Protein AF-A0A5J4Q787-F1 (afdb_monomer)

Radius of gyration: 19.3 Å; Cα contacts (8 Å, |Δi|>4): 107; chains: 1; bounding box: 45×36×53 Å

Organism: NCBI:txid433724

Mean predicted aligned error: 6.89 Å

pLDDT: mean 84.25, std 8.06, range [52.88, 95.19]

Solvent-accessible surface area (backbone atoms only — not comparable to full-atom values): 8142 Å² total; per-residue (Å²): 100,52,45,60,74,50,32,62,92,56,26,91,81,77,60,34,67,66,32,49,50,54,39,68,74,52,57,69,83,95,32,54,67,60,40,52,47,28,50,54,53,22,52,52,42,42,52,54,47,67,67,33,54,44,37,52,54,29,52,52,52,47,32,74,76,53,45,83,51,75,56,68,70,59,26,49,53,52,43,64,68,46,51,68,55,50,59,55,50,44,52,76,71,66,51,50,68,56,54,45,39,52,53,17,49,76,70,75,40,57,64,53,32,58,52,43,51,68,45,56,52,45,51,49,50,52,51,51,44,53,53,50,34,52,51,25,46,52,52,38,54,51,50,57,53,62,76,74,108

Sequence (149 aa):
HLFFLNGRSGSELNHSAPLYELFRSLPWKGYIINKLYYYFYGTYTAAQEQLSPKFQRFFAFMRDCYGEEAPQSLANEFCKESKPLMKYTNILTFNIRIIVLFTGLFMGHPWIYFVFELTVLNALLVYMIYKHELLSTRLYVQLKQQSRT

Secondary structure (DSSP, 8-state):
-HHHHHTGGG-----HHHHHHHHHHS-STT-HHHHHHHHHHHHHHHHHHHT-HHHHHHHHHHHHHHTTS--HHHHHHHHHHHHHHHHHHHHHHTTHHHHHHHHHHHTT-THHHHHHIIIIIHHHHHHHHHHHHHHHHHHHHHHHHHTT-

Structure (mmCIF, N/CA/C/O backbone):
data_AF-A0A5J4Q787-F1
#
_entry.id   AF-A0A5J4Q787-F1
#
loop_
_atom_site.group_PDB
_atom_site.id
_atom_site.type_symbol
_atom_site.label_atom_id
_atom_site.label_alt_id
_atom_site.label_comp_id
_atom_site.label_asym_id
_atom_site.label_entity_id
_atom_site.label_seq_id
_atom_site.pdbx_PDB_ins_code
_atom_site.Cartn_x
_atom_site.Cartn_y
_atom_site.Cartn_z
_atom_site.occupancy
_atom_site.B_iso_or_equiv
_atom_site.auth_seq_id
_atom_site.auth_comp_id
_atom_site.auth_asym_id
_atom_site.auth_atom_id
_atom_site.pdbx_PDB_model_num
ATOM 1 N N . HIS A 1 1 ? 2.082 2.287 8.706 1.00 79.12 1 HIS A N 1
ATOM 2 C CA . HIS A 1 1 ? 3.235 2.586 9.585 1.00 79.12 1 HIS A CA 1
ATOM 3 C C . HIS A 1 1 ? 3.144 4.019 10.091 1.00 79.12 1 HIS A C 1
ATOM 5 O O . HIS A 1 1 ? 2.935 4.187 11.279 1.00 79.12 1 HIS A O 1
ATOM 11 N N . LEU A 1 2 ? 3.172 5.026 9.203 1.00 78.19 2 LEU A N 1
ATOM 12 C CA . LEU A 1 2 ? 3.039 6.446 9.575 1.00 78.19 2 LEU A CA 1
ATOM 13 C C . LEU A 1 2 ? 1.797 6.744 10.431 1.00 78.19 2 LEU A C 1
ATOM 15 O O . LEU A 1 2 ? 1.930 7.414 11.444 1.00 78.19 2 LEU A O 1
ATOM 19 N N . PHE A 1 3 ? 0.641 6.148 10.111 1.00 81.56 3 PHE A N 1
ATOM 20 C CA . PHE A 1 3 ? -0.570 6.243 10.942 1.00 81.56 3 PHE A CA 1
ATOM 21 C C . PHE A 1 3 ? -0.348 5.853 12.406 1.00 81.56 3 PHE A C 1
ATOM 23 O O . PHE A 1 3 ? -0.788 6.551 13.308 1.00 81.56 3 PHE A O 1
ATOM 30 N N . PHE A 1 4 ? 0.369 4.757 12.651 1.00 79.44 4 PHE A N 1
ATOM 31 C CA . PHE A 1 4 ? 0.611 4.253 14.004 1.00 79.44 4 PHE A CA 1
ATOM 32 C C . PHE A 1 4 ? 1.726 5.014 14.734 1.00 79.44 4 PHE A C 1
ATOM 34 O O . PHE A 1 4 ? 1.819 4.912 15.950 1.00 79.44 4 PHE A O 1
ATOM 41 N N . LEU A 1 5 ? 2.571 5.763 14.016 1.00 76.88 5 LEU A N 1
ATOM 42 C CA . LEU A 1 5 ? 3.609 6.608 14.616 1.00 76.88 5 LEU A CA 1
ATOM 43 C C . LEU A 1 5 ? 3.115 8.024 14.918 1.00 76.88 5 LEU A C 1
ATOM 45 O O . LEU A 1 5 ? 3.396 8.551 15.987 1.00 76.88 5 LEU A O 1
ATOM 49 N N . ASN A 1 6 ? 2.403 8.635 13.972 1.00 74.38 6 ASN A N 1
ATOM 50 C CA . ASN A 1 6 ? 2.078 10.061 13.996 1.00 74.38 6 ASN A CA 1
ATOM 51 C C . ASN A 1 6 ? 0.573 10.334 14.182 1.00 74.38 6 ASN A C 1
ATOM 53 O O . ASN A 1 6 ? 0.147 11.488 14.139 1.00 74.38 6 ASN A O 1
ATOM 57 N N . GLY A 1 7 ? -0.243 9.285 14.325 1.00 71.19 7 GLY A N 1
ATOM 58 C CA . GLY A 1 7 ? -1.699 9.388 14.372 1.00 71.19 7 GLY A CA 1
ATOM 59 C C . GLY A 1 7 ? -2.319 9.822 13.040 1.00 71.19 7 GLY A C 1
ATOM 60 O O . GLY A 1 7 ? -1.667 9.853 11.989 1.00 71.19 7 GLY A O 1
ATOM 61 N N . ARG A 1 8 ? -3.607 10.181 13.087 1.00 66.69 8 ARG A N 1
ATOM 62 C CA . ARG A 1 8 ? -4.385 10.623 11.917 1.00 66.69 8 ARG A CA 1
ATOM 63 C C . ARG A 1 8 ? -3.794 11.870 11.254 1.00 66.69 8 ARG A C 1
ATOM 65 O O . ARG A 1 8 ? -3.682 11.911 10.035 1.00 66.69 8 ARG A O 1
ATOM 72 N N . SER A 1 9 ? -3.387 12.863 12.044 1.00 58.03 9 SER A N 1
ATOM 73 C CA . SER A 1 9 ? -2.907 14.160 11.543 1.00 58.03 9 SER A CA 1
ATOM 74 C C . SER A 1 9 ? -1.547 14.083 10.843 1.00 58.03 9 SER A C 1
ATOM 76 O O . SER A 1 9 ? -1.238 14.940 10.023 1.00 58.03 9 SER A O 1
ATOM 78 N N . GLY A 1 10 ? -0.737 13.062 11.144 1.00 55.22 10 GLY A N 1
ATOM 79 C CA . GLY A 1 10 ? 0.577 12.853 10.531 1.00 55.22 10 GLY A CA 1
ATOM 80 C C . GLY A 1 10 ? 0.642 11.670 9.565 1.00 55.22 10 GLY A C 1
ATOM 81 O O . GLY A 1 10 ? 1.740 11.193 9.264 1.00 55.22 10 GLY A O 1
ATOM 82 N N . SER A 1 11 ? -0.509 11.170 9.106 1.00 57.91 11 SER A N 1
ATOM 83 C CA . SER A 1 11 ? -0.590 10.063 8.160 1.00 57.91 11 SER A CA 1
ATOM 84 C C . SER A 1 11 ? -1.554 10.360 7.023 1.00 57.91 11 SER A C 1
ATOM 86 O O . SER A 1 11 ? -2.756 10.475 7.230 1.00 57.91 11 SER A O 1
ATOM 88 N N . GLU A 1 12 ? -1.039 10.334 5.796 1.00 60.94 12 GLU A N 1
ATOM 89 C CA . GLU A 1 12 ? -1.802 10.456 4.544 1.00 60.94 12 GLU A CA 1
ATOM 90 C C . GLU A 1 12 ? -2.605 9.182 4.212 1.00 60.94 12 GLU A C 1
ATOM 92 O O . GLU A 1 12 ? -2.658 8.739 3.065 1.00 60.94 12 GLU A O 1
ATOM 97 N N . LEU A 1 13 ? -3.190 8.520 5.216 1.00 66.88 13 LEU A N 1
ATOM 98 C CA . LEU A 1 13 ? -3.951 7.293 4.991 1.00 66.88 13 LEU A CA 1
ATOM 99 C C . LEU A 1 13 ? -5.325 7.664 4.417 1.00 66.88 13 LEU A C 1
ATOM 101 O O . LEU A 1 13 ? -6.318 7.808 5.131 1.00 66.88 13 LEU A O 1
ATOM 105 N N . ASN A 1 14 ? -5.342 7.867 3.103 1.00 64.44 14 ASN A N 1
ATOM 106 C CA . ASN A 1 14 ? -6.532 8.190 2.332 1.00 64.44 14 ASN A CA 1
ATOM 107 C C . ASN A 1 14 ? -7.399 6.944 2.150 1.00 64.44 14 ASN A C 1
ATOM 109 O O . ASN A 1 14 ? -6.883 5.848 1.946 1.00 64.44 14 ASN A O 1
ATOM 113 N N . HIS A 1 15 ? -8.714 7.138 2.212 1.00 77.38 15 HIS A N 1
ATOM 114 C CA . HIS A 1 15 ? -9.698 6.103 1.904 1.00 77.38 15 HIS A CA 1
ATOM 115 C C . HIS A 1 15 ? -10.417 6.455 0.600 1.00 77.38 15 HIS A C 1
ATOM 117 O O . HIS A 1 15 ? -10.562 7.633 0.258 1.00 77.38 15 HIS A O 1
ATOM 123 N N . SER A 1 16 ? -10.899 5.445 -0.117 1.00 78.06 16 SER A N 1
ATOM 124 C CA . SER A 1 16 ? -11.610 5.624 -1.385 1.00 78.06 16 SER A CA 1
ATOM 125 C C . SER A 1 16 ? -12.965 6.327 -1.211 1.00 78.06 16 SER A C 1
ATOM 127 O O . SER A 1 16 ? -13.361 7.124 -2.062 1.00 78.06 16 SER A O 1
ATOM 129 N N . ALA A 1 17 ? -13.657 6.108 -0.087 1.00 79.31 17 ALA A N 1
ATOM 130 C CA . ALA A 1 17 ? -14.999 6.647 0.153 1.00 79.31 17 ALA A CA 1
ATOM 131 C C . ALA A 1 17 ? -15.078 8.196 0.116 1.00 79.31 17 ALA A C 1
ATOM 133 O O . ALA A 1 17 ? -15.848 8.710 -0.699 1.00 79.31 17 ALA A O 1
ATOM 134 N N . PRO A 1 18 ? -14.255 8.960 0.868 1.00 80.38 18 PRO A N 1
ATOM 135 C CA . PRO A 1 18 ? -14.231 10.424 0.768 1.00 80.38 18 PRO A CA 1
ATOM 136 C C . PRO A 1 18 ? -13.903 10.935 -0.642 1.00 80.38 18 PRO A C 1
ATOM 138 O O . PRO A 1 18 ? -14.463 11.929 -1.096 1.00 80.38 18 PRO A O 1
ATOM 141 N N . LEU A 1 19 ? -13.019 10.245 -1.372 1.00 81.94 19 LEU A N 1
ATOM 142 C CA . LEU A 1 19 ? -12.642 10.628 -2.738 1.00 81.94 19 LEU A CA 1
ATOM 143 C C . LEU A 1 19 ? -13.822 10.493 -3.708 1.00 81.94 19 LEU A C 1
ATOM 145 O O . LEU A 1 19 ? -14.033 11.366 -4.554 1.00 81.94 19 LEU A O 1
ATOM 149 N N . TYR A 1 20 ? -14.628 9.439 -3.561 1.00 84.44 20 TYR A N 1
ATOM 150 C CA . TYR A 1 20 ? -15.851 9.274 -4.344 1.00 84.44 20 TYR A CA 1
ATOM 151 C C . TYR A 1 20 ? -16.942 10.277 -3.963 1.00 84.44 20 TYR A C 1
ATOM 153 O O . TYR A 1 20 ? -17.696 10.709 -4.836 1.00 84.44 20 TYR A O 1
ATOM 161 N N . GLU A 1 21 ? -17.027 10.689 -2.699 1.00 85.31 21 GLU A N 1
ATOM 162 C CA . GLU A 1 21 ? -17.936 11.759 -2.277 1.00 85.31 21 GLU A CA 1
ATOM 163 C C . GLU A 1 21 ? -17.552 13.105 -2.899 1.00 85.31 21 GLU A C 1
ATOM 165 O O . GLU A 1 21 ? -18.417 13.776 -3.464 1.00 85.31 21 GLU A O 1
ATOM 170 N N . LEU A 1 22 ? -16.260 13.458 -2.903 1.00 83.50 22 LEU A N 1
ATOM 171 C CA . LEU A 1 22 ? -15.764 14.651 -3.599 1.00 83.50 22 LEU A CA 1
ATOM 172 C C . LEU A 1 22 ? -16.012 14.577 -5.112 1.00 83.50 22 LEU A C 1
ATOM 174 O O . LEU A 1 22 ? -16.432 15.553 -5.729 1.00 83.50 22 LEU A O 1
ATOM 178 N N . PHE A 1 23 ? -15.814 13.409 -5.724 1.00 85.69 23 PHE A N 1
ATOM 179 C CA . PHE A 1 23 ? -16.131 13.207 -7.138 1.00 85.69 23 PHE A CA 1
ATOM 180 C C . PHE A 1 23 ? -17.619 13.454 -7.450 1.00 85.69 23 PHE A C 1
ATOM 182 O O . PHE A 1 23 ? -17.951 14.045 -8.484 1.00 85.69 23 PHE A O 1
ATOM 189 N N . ARG A 1 24 ? -18.518 12.990 -6.570 1.00 85.44 24 ARG A N 1
ATOM 190 C CA . ARG A 1 24 ? -19.975 13.130 -6.721 1.00 85.44 24 ARG A CA 1
ATOM 191 C C . ARG A 1 24 ? -20.456 14.555 -6.459 1.00 85.44 24 ARG A C 1
ATOM 193 O O . ARG A 1 24 ? -21.375 14.994 -7.143 1.00 85.44 24 ARG A O 1
ATOM 200 N N . SER A 1 25 ? -19.849 15.266 -5.510 1.00 87.69 25 SER A N 1
ATOM 201 C CA . SER A 1 25 ? -20.248 16.631 -5.149 1.00 87.69 25 SER A CA 1
ATOM 202 C C . SER A 1 25 ? -19.832 17.680 -6.186 1.00 87.69 25 SER A C 1
ATOM 204 O O . SER A 1 25 ? -20.460 18.735 -6.277 1.00 87.69 25 SER A O 1
ATOM 206 N N . LEU A 1 26 ? -18.814 17.398 -7.008 1.00 86.69 26 LEU A N 1
ATOM 207 C CA . LEU A 1 26 ? -18.294 18.352 -7.988 1.00 86.69 26 LEU A CA 1
ATOM 208 C C . LEU A 1 26 ? -19.109 18.396 -9.301 1.00 86.69 26 LEU A C 1
ATOM 210 O O . LEU A 1 26 ? -19.308 17.361 -9.965 1.00 86.69 26 LEU A O 1
ATOM 214 N N . PRO A 1 27 ? -19.521 19.600 -9.754 1.00 85.06 27 PRO A N 1
ATOM 215 C CA . PRO A 1 27 ? -20.210 19.776 -11.027 1.00 85.06 27 PRO A CA 1
ATOM 216 C C . PRO A 1 27 ? -19.254 19.560 -12.207 1.00 85.06 27 PRO A C 1
ATOM 218 O O . PRO A 1 27 ? -18.068 19.854 -12.137 1.00 85.06 27 PRO A O 1
ATOM 221 N N . TRP A 1 28 ? -19.763 19.064 -13.337 1.00 80.69 28 TRP A N 1
ATOM 222 C CA . TRP A 1 28 ? -18.929 18.808 -14.521 1.00 80.69 28 TRP A CA 1
ATOM 223 C C . TRP A 1 28 ? -18.397 20.090 -15.173 1.00 80.69 28 TRP A C 1
ATOM 225 O O . TRP A 1 28 ? -17.269 20.122 -15.660 1.00 80.69 28 TRP A O 1
ATOM 235 N N . LYS A 1 29 ? -19.191 21.164 -15.179 1.00 84.31 29 LYS A N 1
ATOM 236 C CA . LYS A 1 29 ? -18.806 22.434 -15.797 1.00 84.31 29 LYS A CA 1
ATOM 237 C C . LYS A 1 29 ? -17.764 23.137 -14.919 1.00 84.31 29 LYS A C 1
ATOM 239 O O . LYS A 1 29 ? -18.062 23.493 -13.786 1.00 84.31 29 LYS A O 1
ATOM 244 N N . GLY A 1 30 ? -16.553 23.323 -15.444 1.00 82.81 30 GLY A N 1
ATOM 245 C CA . GLY A 1 30 ? -15.455 24.020 -14.758 1.00 82.81 30 GLY A CA 1
ATOM 246 C C . GLY A 1 30 ? -14.549 23.147 -13.878 1.00 82.81 30 GLY A C 1
ATOM 247 O O . GLY A 1 30 ? -13.468 23.598 -13.525 1.00 82.81 30 GLY A O 1
ATOM 248 N N . TYR A 1 31 ? -14.919 21.892 -13.590 1.00 85.94 31 TYR A N 1
ATOM 249 C CA . TYR A 1 31 ? -14.140 20.995 -12.713 1.00 85.94 31 TYR A CA 1
ATOM 250 C C . TYR A 1 31 ? -13.765 19.660 -13.371 1.00 85.94 31 TYR A C 1
ATOM 252 O O . TYR A 1 31 ? -13.490 18.683 -12.681 1.00 85.94 31 TYR A O 1
ATOM 260 N N . ILE A 1 32 ? -13.730 19.599 -14.706 1.00 88.00 32 ILE A N 1
ATOM 261 C CA . ILE A 1 32 ? -13.459 18.365 -15.469 1.00 88.00 32 ILE A CA 1
ATOM 262 C C . ILE A 1 32 ? -12.134 17.712 -15.038 1.00 88.00 32 ILE A C 1
ATOM 264 O O . ILE A 1 32 ? -12.097 16.507 -14.799 1.00 88.00 32 ILE A O 1
ATOM 268 N N . ILE A 1 33 ? -11.069 18.506 -14.874 1.00 88.81 33 ILE A N 1
ATOM 269 C CA . ILE A 1 33 ? -9.746 18.019 -14.446 1.00 88.81 33 ILE A CA 1
ATOM 270 C C . ILE A 1 33 ? -9.817 17.434 -13.033 1.00 88.81 33 ILE A C 1
ATOM 272 O O . ILE A 1 33 ? -9.381 16.309 -12.813 1.00 88.81 33 ILE A O 1
ATOM 276 N N . ASN A 1 34 ? -10.427 18.156 -12.090 1.00 86.06 34 ASN A N 1
ATOM 277 C CA . ASN A 1 34 ? -10.574 17.692 -10.708 1.00 86.06 34 ASN A CA 1
ATOM 278 C C . ASN A 1 34 ? -11.413 16.412 -10.650 1.00 86.06 34 ASN A C 1
ATOM 280 O O . ASN A 1 34 ? -11.113 15.492 -9.899 1.00 86.06 34 ASN A O 1
ATOM 284 N N . LYS A 1 35 ? -12.444 16.320 -11.487 1.00 88.25 35 LYS A N 1
ATOM 285 C CA . LYS A 1 35 ? -13.311 15.152 -11.572 1.00 88.25 35 LYS A CA 1
ATOM 286 C C . LYS A 1 35 ? -12.571 13.929 -12.114 1.00 88.25 35 LYS A C 1
ATOM 288 O O . LYS A 1 35 ? -12.679 12.854 -11.534 1.00 88.25 35 LYS A O 1
ATOM 293 N N . LEU A 1 36 ? -11.764 14.096 -13.163 1.00 88.25 36 LEU A N 1
ATOM 29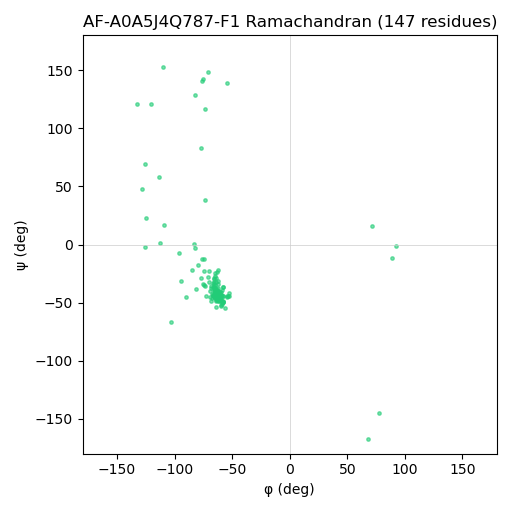4 C CA . LEU A 1 36 ? -10.858 13.050 -13.651 1.00 88.25 36 LEU A CA 1
ATOM 295 C C . LEU A 1 36 ? -9.841 12.655 -12.576 1.00 88.25 36 LEU A C 1
ATOM 297 O O . LEU A 1 36 ? -9.647 11.467 -12.340 1.00 88.25 36 LEU A O 1
ATOM 301 N N . TYR A 1 37 ? -9.253 13.629 -11.878 1.00 88.38 37 TYR A N 1
ATOM 302 C CA . TYR A 1 37 ? -8.333 13.377 -10.772 1.00 88.38 37 TYR A CA 1
ATOM 303 C C . TYR A 1 37 ? -8.977 12.504 -9.689 1.00 88.38 37 TYR A C 1
ATOM 305 O O . TYR A 1 37 ? -8.452 11.436 -9.394 1.00 88.38 37 TYR A O 1
ATOM 313 N N . TYR A 1 38 ? -10.141 12.885 -9.151 1.00 87.94 38 TYR A N 1
ATOM 314 C CA . TYR A 1 38 ? -10.820 12.087 -8.122 1.00 87.94 38 TYR A CA 1
ATOM 315 C C . TYR A 1 38 ? -11.296 10.730 -8.640 1.00 87.94 38 TYR A C 1
ATOM 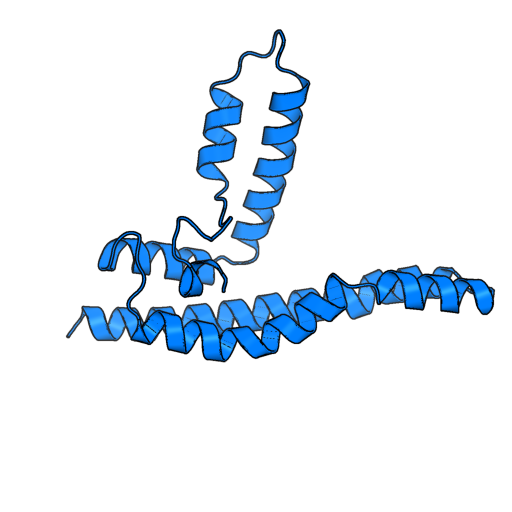317 O O . TYR A 1 38 ? -11.283 9.761 -7.887 1.00 87.94 38 TYR A O 1
ATOM 325 N N . TYR A 1 39 ? -11.667 10.627 -9.918 1.00 87.00 39 TYR A N 1
ATOM 326 C CA . TYR A 1 39 ? -12.017 9.348 -10.530 1.00 87.00 39 TYR A CA 1
ATOM 327 C C . TYR A 1 39 ? -10.822 8.390 -10.573 1.00 87.00 39 TYR A C 1
ATOM 329 O O . TYR A 1 39 ? -10.908 7.270 -10.065 1.00 87.00 39 TYR A O 1
ATOM 337 N N . PHE A 1 40 ? -9.696 8.825 -11.146 1.00 87.56 40 PHE A N 1
ATOM 338 C CA . PHE A 1 40 ? -8.500 7.992 -1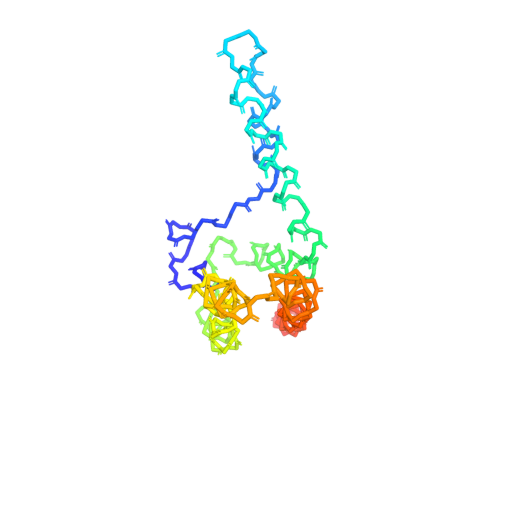1.263 1.00 87.56 40 PHE A CA 1
ATOM 339 C C . PHE A 1 40 ? -7.876 7.709 -9.900 1.00 87.56 40 PHE A C 1
ATOM 341 O O . PHE A 1 40 ? -7.572 6.558 -9.596 1.00 87.56 40 PHE A O 1
ATOM 348 N N . TYR A 1 41 ? -7.736 8.737 -9.063 1.00 86.06 41 TYR A N 1
ATOM 349 C CA . TYR A 1 41 ? -7.156 8.602 -7.733 1.00 86.06 41 TYR A CA 1
ATOM 350 C C . TYR A 1 41 ? -8.041 7.741 -6.826 1.00 86.06 41 TYR A C 1
ATOM 352 O O . TYR A 1 41 ? -7.541 6.812 -6.205 1.00 86.06 41 TYR A O 1
ATOM 360 N N . GLY A 1 42 ? -9.363 7.949 -6.832 1.00 87.31 42 GLY A N 1
ATOM 361 C CA . GLY A 1 42 ? -10.309 7.116 -6.086 1.00 87.31 42 GLY A CA 1
ATOM 362 C C . GLY A 1 42 ? -10.292 5.654 -6.531 1.00 87.31 42 GLY A C 1
ATOM 363 O O . GLY A 1 42 ? -10.250 4.762 -5.691 1.00 87.31 42 GLY A O 1
ATOM 364 N N . THR A 1 43 ? -10.239 5.397 -7.842 1.00 87.06 43 THR A N 1
ATOM 365 C CA . THR A 1 43 ? -10.142 4.030 -8.386 1.0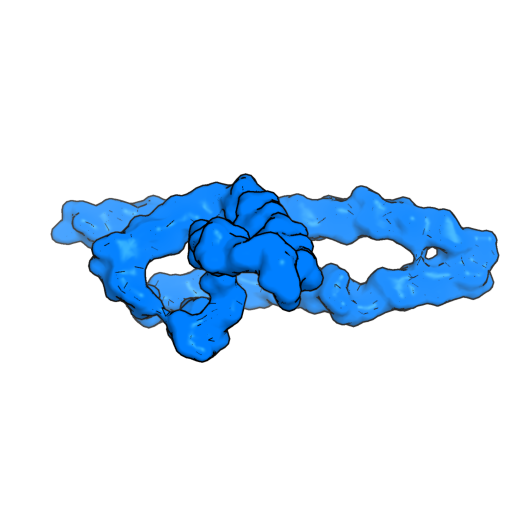0 87.06 43 THR A CA 1
ATOM 366 C C . THR A 1 43 ? -8.825 3.358 -8.007 1.00 87.06 43 THR A C 1
ATOM 368 O O . THR A 1 43 ? -8.815 2.189 -7.624 1.00 87.06 43 THR A O 1
ATOM 371 N N . TYR A 1 44 ? -7.714 4.094 -8.061 1.00 85.25 44 TYR A N 1
ATOM 372 C CA . TYR A 1 44 ? -6.415 3.607 -7.609 1.00 85.25 44 TYR A CA 1
ATOM 373 C C . TYR A 1 44 ? -6.428 3.272 -6.111 1.00 85.25 44 TYR A C 1
ATOM 375 O O . TYR A 1 44 ? -6.041 2.168 -5.731 1.00 85.25 44 TYR A O 1
ATOM 383 N N . THR A 1 45 ? -6.944 4.169 -5.265 1.00 85.75 45 THR A N 1
ATOM 384 C CA . THR A 1 45 ? -7.079 3.927 -3.822 1.00 85.75 45 THR A CA 1
ATOM 385 C C . THR A 1 45 ? -7.992 2.733 -3.537 1.00 85.75 45 THR A C 1
ATOM 387 O O . THR A 1 45 ? -7.640 1.884 -2.725 1.00 85.75 45 THR A O 1
ATOM 390 N N . ALA A 1 46 ? -9.111 2.587 -4.252 1.00 86.50 46 ALA A N 1
ATOM 391 C CA . ALA A 1 46 ? -10.003 1.436 -4.105 1.00 86.50 46 ALA A CA 1
ATOM 392 C C . ALA A 1 46 ? -9.317 0.113 -4.488 1.00 86.50 46 ALA A C 1
ATOM 394 O O . ALA A 1 46 ? -9.510 -0.903 -3.821 1.00 86.50 46 ALA A O 1
ATOM 395 N N . ALA A 1 47 ? -8.489 0.110 -5.536 1.00 86.94 47 ALA A N 1
ATOM 396 C CA . ALA A 1 47 ? -7.690 -1.059 -5.893 1.00 86.94 47 ALA A CA 1
ATOM 397 C C . ALA A 1 47 ? -6.652 -1.387 -4.802 1.00 86.94 47 ALA A C 1
ATOM 399 O O . ALA A 1 47 ? -6.471 -2.553 -4.458 1.00 86.94 47 ALA A O 1
ATOM 400 N N . GLN A 1 48 ? -6.011 -0.379 -4.201 1.00 84.69 48 GLN A N 1
ATOM 401 C CA . GLN A 1 48 ? -5.088 -0.579 -3.075 1.00 84.69 48 GLN A CA 1
ATOM 402 C C . GLN A 1 48 ? -5.787 -1.142 -1.825 1.00 84.69 48 GLN A C 1
ATOM 404 O O . GLN A 1 48 ? -5.244 -2.022 -1.151 1.00 84.69 48 GLN A O 1
ATOM 409 N N . GLU A 1 49 ? -7.001 -0.679 -1.526 1.00 87.19 49 GLU A N 1
ATOM 410 C CA . GLU A 1 49 ? -7.828 -1.215 -0.438 1.00 87.19 49 GLU A CA 1
ATOM 411 C C . GLU A 1 49 ? -8.209 -2.680 -0.697 1.00 87.19 49 GLU A C 1
ATOM 413 O O . GLU A 1 49 ? -8.080 -3.516 0.196 1.00 87.19 49 GLU A O 1
ATOM 418 N N . GLN A 1 50 ? -8.587 -3.023 -1.934 1.00 87.19 50 GLN A N 1
ATOM 419 C CA . GLN A 1 50 ? -8.896 -4.403 -2.338 1.00 87.19 50 GLN A CA 1
ATOM 420 C C . GLN A 1 50 ? -7.690 -5.346 -2.256 1.00 87.19 50 GLN A C 1
ATOM 422 O O . GLN A 1 50 ? -7.864 -6.538 -2.011 1.00 87.19 50 GLN A O 1
ATOM 427 N N . LEU A 1 51 ? -6.472 -4.828 -2.433 1.00 86.25 51 LEU A N 1
ATOM 428 C CA . LEU A 1 51 ? -5.231 -5.587 -2.253 1.00 86.25 51 LEU A CA 1
ATOM 429 C C . LEU A 1 51 ? -4.864 -5.796 -0.775 1.00 86.25 51 LEU A C 1
ATOM 431 O O . LEU A 1 51 ? -3.991 -6.609 -0.481 1.00 86.25 51 LEU A O 1
ATOM 435 N N . SER A 1 52 ? -5.518 -5.094 0.156 1.00 89.00 52 SER A N 1
ATOM 436 C CA . SER A 1 52 ? -5.235 -5.146 1.597 1.00 89.00 52 SER A CA 1
ATOM 437 C C . SER A 1 52 ? -6.483 -5.407 2.470 1.00 89.00 52 SER A C 1
ATOM 439 O O . SER A 1 52 ? -6.714 -4.710 3.464 1.00 89.00 52 SER A O 1
ATOM 441 N N . PRO A 1 53 ? -7.330 -6.406 2.145 1.00 89.75 53 PRO A N 1
ATOM 442 C CA . PRO A 1 53 ? -8.650 -6.550 2.757 1.00 89.75 53 PRO A CA 1
ATOM 443 C C . PRO A 1 53 ? -8.601 -6.869 4.259 1.00 89.75 53 PRO A C 1
ATOM 445 O O . PRO A 1 53 ? -9.466 -6.425 5.019 1.00 89.75 53 PRO A O 1
ATOM 448 N N . LYS A 1 54 ? -7.605 -7.631 4.729 1.00 90.19 54 LYS A N 1
ATOM 449 C CA . LYS A 1 54 ? -7.475 -7.966 6.154 1.00 90.19 54 LYS A CA 1
ATOM 450 C C . LYS A 1 54 ? -6.952 -6.780 6.946 1.00 90.19 54 LYS A C 1
ATOM 452 O O . LYS A 1 54 ? -7.389 -6.601 8.081 1.00 90.19 54 LYS A O 1
ATOM 457 N N . PHE A 1 55 ? -6.080 -5.962 6.357 1.00 88.88 55 PHE A N 1
ATOM 458 C CA . PHE A 1 55 ? -5.710 -4.677 6.939 1.00 88.88 55 PHE A CA 1
ATOM 459 C C . PHE A 1 55 ? -6.926 -3.760 7.079 1.00 88.88 55 PHE A C 1
ATOM 461 O O . PHE A 1 55 ? -7.150 -3.255 8.175 1.00 88.88 55 PHE A O 1
ATOM 468 N N . GLN A 1 56 ? -7.762 -3.621 6.043 1.00 89.31 56 GLN A N 1
ATOM 469 C CA . GLN A 1 56 ? -8.985 -2.808 6.131 1.00 89.31 56 GLN A CA 1
ATOM 470 C C . GLN A 1 56 ? -9.912 -3.293 7.253 1.00 89.31 56 GLN A C 1
ATOM 472 O O . GLN A 1 56 ? -10.387 -2.499 8.063 1.00 89.31 56 GLN A O 1
ATOM 477 N N . ARG A 1 57 ? -10.112 -4.612 7.369 1.00 87.81 57 ARG A N 1
ATOM 478 C CA . ARG A 1 57 ? -10.920 -5.205 8.445 1.00 87.81 57 ARG A CA 1
ATOM 479 C C . ARG A 1 57 ? -10.333 -4.951 9.833 1.00 87.81 57 ARG A C 1
ATOM 481 O O . ARG A 1 57 ? -11.071 -4.636 10.763 1.00 87.81 57 ARG A O 1
ATOM 488 N N . PHE A 1 58 ? -9.024 -5.131 9.982 1.00 89.12 58 PHE A N 1
ATOM 489 C CA . PHE A 1 58 ? -8.309 -4.847 11.223 1.00 89.12 58 PHE A CA 1
ATOM 490 C C . PHE A 1 58 ? -8.442 -3.374 11.614 1.00 89.12 58 PHE A C 1
ATOM 492 O O . PHE A 1 58 ? -8.763 -3.070 12.758 1.00 89.12 58 PHE A O 1
ATOM 499 N N . PHE A 1 59 ? -8.227 -2.479 10.654 1.00 87.44 59 PHE A N 1
ATOM 500 C CA . PHE A 1 59 ? -8.237 -1.041 10.859 1.00 87.44 59 PHE A CA 1
ATOM 501 C C . PHE A 1 59 ? -9.629 -0.522 11.231 1.00 87.44 59 PHE A C 1
ATOM 503 O O . PHE A 1 59 ? -9.751 0.241 12.184 1.00 87.44 59 PHE A O 1
ATOM 510 N N . ALA A 1 60 ? -10.675 -0.999 10.548 1.00 87.44 60 ALA A N 1
ATOM 511 C CA . ALA A 1 60 ? -12.061 -0.694 10.895 1.00 87.44 60 ALA A CA 1
ATOM 512 C C . ALA A 1 60 ? -12.401 -1.159 12.319 1.00 87.44 60 ALA A C 1
ATOM 514 O O . ALA A 1 60 ? -12.869 -0.365 13.123 1.00 87.44 60 ALA A O 1
ATOM 515 N N . PHE A 1 61 ? -12.065 -2.406 12.673 1.00 86.69 61 PHE A N 1
ATOM 516 C CA . PHE A 1 61 ? -12.323 -2.933 14.017 1.00 86.69 61 PHE A CA 1
ATOM 517 C C . PHE A 1 61 ? -11.552 -2.182 15.110 1.00 86.69 61 PHE A C 1
ATOM 519 O O . PHE A 1 61 ? -12.086 -1.909 16.180 1.00 86.69 61 PHE A O 1
ATOM 526 N N . MET A 1 62 ? -10.294 -1.827 14.844 1.00 87.62 62 MET A N 1
ATOM 527 C CA . MET A 1 62 ? -9.493 -1.011 15.755 1.00 87.62 62 MET A CA 1
ATOM 528 C C . MET A 1 62 ? -10.149 0.355 15.979 1.00 87.62 62 MET A C 1
ATOM 530 O O . MET A 1 62 ? -10.265 0.780 17.128 1.00 87.62 62 MET A O 1
ATOM 534 N N . ARG A 1 63 ? -10.643 0.989 14.907 1.00 84.75 63 ARG A N 1
ATOM 535 C CA . ARG A 1 63 ? -11.351 2.268 14.985 1.00 84.75 63 ARG A CA 1
ATOM 536 C C . ARG A 1 63 ? -12.677 2.165 15.738 1.00 84.75 63 ARG A C 1
ATOM 538 O O . ARG A 1 63 ? -12.997 3.066 16.504 1.00 84.75 63 ARG A O 1
ATOM 545 N N . ASP A 1 64 ? -13.403 1.063 15.587 1.00 85.94 64 ASP A N 1
ATOM 546 C CA . ASP A 1 64 ? -14.639 0.822 16.339 1.00 85.94 64 ASP A CA 1
ATOM 547 C C . ASP A 1 64 ? -14.371 0.654 17.846 1.00 85.94 64 ASP A C 1
ATOM 549 O O . ASP A 1 64 ? -15.161 1.107 18.671 1.00 85.94 64 ASP A O 1
ATOM 553 N N . CYS A 1 65 ? -13.254 0.020 18.222 1.00 83.38 65 CYS A N 1
ATOM 554 C CA . CYS A 1 65 ? -12.903 -0.209 19.626 1.00 83.38 65 CYS A CA 1
ATOM 555 C C . CYS A 1 65 ? -12.246 1.000 20.314 1.00 83.38 65 CYS A C 1
ATOM 557 O O . CYS A 1 65 ? -12.493 1.222 21.497 1.00 83.38 65 CYS A O 1
ATOM 559 N N . TYR A 1 66 ? -11.384 1.741 19.610 1.00 80.31 66 TYR A N 1
ATOM 560 C CA . TYR A 1 66 ? -10.504 2.761 20.206 1.00 80.31 66 TYR A CA 1
ATOM 561 C C . TYR A 1 66 ? -10.625 4.153 19.564 1.00 80.31 66 TYR A C 1
ATOM 563 O O . TYR A 1 66 ? -9.991 5.100 20.024 1.00 80.31 66 TYR A O 1
ATOM 571 N N . GLY A 1 67 ? -11.449 4.317 18.528 1.00 80.81 67 GLY A N 1
ATOM 572 C CA . GLY A 1 67 ? -11.594 5.578 17.806 1.00 80.81 67 GLY A CA 1
ATOM 573 C C . GLY A 1 67 ? -10.439 5.849 16.837 1.00 80.81 67 GLY A C 1
ATOM 574 O O . GLY A 1 67 ? -9.907 4.955 16.189 1.00 80.81 67 GLY A O 1
ATOM 575 N N . GLU A 1 68 ? -10.057 7.114 16.679 1.00 72.56 68 GLU A N 1
ATOM 576 C CA . GLU A 1 68 ? -9.035 7.520 15.697 1.00 72.56 68 GLU A CA 1
ATOM 577 C C . GLU A 1 68 ? -7.588 7.361 16.199 1.00 72.56 68 GLU A C 1
ATOM 579 O O . GLU A 1 68 ? -6.647 7.662 15.460 1.00 72.56 68 GLU A O 1
ATOM 584 N N . GLU A 1 69 ? -7.397 6.870 17.427 1.00 73.44 69 GLU A N 1
ATOM 585 C CA . GLU A 1 69 ? -6.088 6.665 18.047 1.00 73.44 69 GLU A CA 1
ATOM 586 C C . GLU A 1 69 ? -5.886 5.193 18.418 1.00 73.44 69 GLU A C 1
ATOM 588 O O . GLU A 1 69 ? -6.639 4.602 19.190 1.00 73.44 69 GLU A O 1
ATOM 593 N N . ALA A 1 70 ? -4.839 4.582 17.860 1.00 77.56 70 ALA A N 1
ATOM 594 C CA . ALA A 1 70 ? -4.492 3.204 18.178 1.00 77.56 70 ALA A CA 1
ATOM 595 C C . ALA A 1 70 ? -3.807 3.120 19.558 1.00 77.56 70 ALA A C 1
ATOM 597 O O . ALA A 1 70 ? -2.930 3.940 19.846 1.00 77.56 70 ALA A O 1
ATOM 598 N N . PRO A 1 71 ? -4.104 2.095 20.382 1.00 82.31 71 PRO A N 1
ATOM 599 C CA . PRO A 1 71 ? -3.396 1.863 21.637 1.00 82.31 71 PRO A CA 1
ATOM 600 C C . PRO A 1 71 ? -1.886 1.769 21.423 1.00 82.31 71 PRO A C 1
ATOM 602 O O . PRO A 1 71 ? -1.421 1.107 20.494 1.00 82.31 71 PRO A O 1
ATOM 605 N N . GLN A 1 72 ? -1.103 2.373 22.314 1.00 80.56 72 GLN A N 1
ATOM 606 C CA . GLN A 1 72 ? 0.348 2.480 22.137 1.00 80.56 72 GLN A CA 1
ATOM 607 C C . GLN A 1 72 ? 1.058 1.115 22.090 1.00 80.56 72 GLN A C 1
ATOM 609 O O . GLN A 1 72 ? 2.037 0.951 21.362 1.00 80.56 72 GLN A O 1
ATOM 614 N N . SER A 1 73 ? 0.546 0.106 22.804 1.00 81.69 73 SER A N 1
ATOM 615 C CA . SER A 1 73 ? 1.036 -1.278 22.726 1.00 81.69 73 SER A CA 1
ATOM 616 C C . SER A 1 73 ? 0.846 -1.878 21.328 1.00 81.69 73 SER A C 1
ATOM 618 O O . SER A 1 73 ? 1.798 -2.408 20.753 1.00 81.69 73 SER A O 1
ATOM 620 N N . LEU A 1 74 ? -0.350 -1.722 20.754 1.00 83.50 74 LEU A N 1
ATOM 621 C CA . LEU A 1 74 ? -0.695 -2.184 19.410 1.00 83.50 74 LEU A CA 1
ATOM 622 C C . LEU A 1 74 ? 0.106 -1.435 18.337 1.00 83.50 74 LEU A C 1
ATOM 624 O O . LEU A 1 74 ? 0.644 -2.048 17.416 1.00 83.50 74 LEU A O 1
ATOM 628 N N . ALA A 1 75 ? 0.209 -0.111 18.468 1.00 84.31 75 ALA A N 1
ATOM 629 C CA . ALA A 1 75 ? 0.982 0.730 17.565 1.00 84.31 75 ALA A CA 1
ATOM 630 C C . ALA A 1 75 ? 2.464 0.324 17.554 1.00 84.31 75 ALA A C 1
ATOM 632 O O . ALA A 1 75 ? 3.055 0.176 16.484 1.00 84.31 75 ALA A O 1
ATOM 633 N N . ASN A 1 76 ? 3.051 0.058 18.725 1.00 85.25 76 ASN A N 1
ATOM 634 C CA . ASN A 1 76 ? 4.432 -0.406 18.843 1.00 85.25 76 ASN A CA 1
ATOM 635 C C . ASN A 1 76 ? 4.642 -1.791 18.216 1.00 85.25 76 ASN A C 1
ATOM 637 O O . ASN A 1 76 ? 5.626 -1.984 17.499 1.00 85.25 76 ASN A O 1
ATOM 641 N N . GLU A 1 77 ? 3.730 -2.743 18.442 1.00 85.69 77 GLU A N 1
ATOM 642 C CA . GLU A 1 77 ? 3.797 -4.078 17.829 1.00 85.69 77 GLU A CA 1
ATOM 643 C C . GLU A 1 77 ? 3.704 -3.981 16.299 1.00 85.69 77 GLU A C 1
ATOM 645 O O . GLU A 1 77 ? 4.560 -4.513 15.585 1.00 85.69 77 GLU A O 1
ATOM 650 N N . PHE A 1 78 ? 2.749 -3.199 15.785 1.00 85.56 78 PHE A N 1
ATOM 651 C CA . PHE A 1 78 ? 2.610 -2.946 14.353 1.00 85.56 78 PHE A CA 1
ATOM 652 C C . PHE A 1 78 ? 3.865 -2.289 13.769 1.00 85.56 78 PHE A C 1
ATOM 654 O O . PHE A 1 78 ? 4.361 -2.704 12.718 1.00 85.56 78 PHE A O 1
ATOM 661 N N . CYS A 1 79 ? 4.408 -1.259 14.421 1.00 85.81 79 CYS A N 1
ATOM 662 C CA . CYS A 1 79 ? 5.595 -0.545 13.957 1.00 85.81 79 CYS A CA 1
ATOM 663 C C . CYS A 1 79 ? 6.839 -1.437 13.950 1.00 85.81 79 CYS A C 1
ATOM 665 O O . CYS A 1 79 ? 7.600 -1.399 12.981 1.00 85.81 79 CYS A O 1
ATOM 667 N N . LYS A 1 80 ? 7.021 -2.277 14.974 1.00 87.31 80 LYS A N 1
ATOM 668 C CA . LYS A 1 80 ? 8.129 -3.235 15.057 1.00 87.31 80 LYS A CA 1
ATOM 669 C C . LYS A 1 80 ? 8.101 -4.229 13.895 1.00 87.31 80 LYS A C 1
ATOM 671 O O . LYS A 1 80 ? 9.119 -4.412 13.231 1.00 87.31 80 LYS A O 1
ATOM 676 N N . GLU A 1 81 ? 6.938 -4.812 13.620 1.00 84.75 81 GLU A N 1
ATOM 677 C CA . GLU A 1 81 ? 6.768 -5.827 12.574 1.00 84.75 81 GLU A CA 1
ATOM 678 C C . GLU A 1 81 ? 6.732 -5.233 11.154 1.00 84.75 81 GLU A C 1
ATOM 680 O O . GLU A 1 81 ? 7.158 -5.875 10.196 1.00 84.75 81 GLU A O 1
ATOM 685 N N . SER A 1 82 ? 6.282 -3.985 10.987 1.00 84.19 82 SER A N 1
ATOM 686 C CA . SER A 1 82 ? 6.248 -3.312 9.675 1.00 84.19 82 SER A CA 1
ATOM 687 C C . SER A 1 82 ? 7.568 -2.641 9.278 1.00 84.19 82 SER A C 1
ATOM 689 O O . SER A 1 82 ? 7.829 -2.464 8.087 1.00 84.19 82 SER A O 1
ATOM 691 N N . LYS A 1 83 ? 8.451 -2.321 10.231 1.00 84.25 83 LYS A N 1
ATOM 692 C CA . LYS A 1 83 ? 9.788 -1.761 9.966 1.00 84.25 83 LYS A CA 1
ATOM 693 C C . LYS A 1 83 ? 10.646 -2.583 8.985 1.00 84.25 83 LYS A C 1
ATOM 695 O O . LYS A 1 83 ? 11.248 -1.973 8.101 1.00 84.25 83 LYS A O 1
ATOM 700 N N . PRO A 1 84 ? 10.736 -3.929 9.057 1.00 83.50 84 PRO A N 1
ATOM 701 C CA . PRO A 1 84 ? 11.477 -4.698 8.055 1.00 83.50 84 PRO A CA 1
ATOM 702 C C . PRO A 1 84 ? 10.869 -4.588 6.651 1.00 83.50 84 PRO A C 1
ATOM 704 O O . PRO A 1 84 ? 11.621 -4.565 5.677 1.00 83.50 84 PRO A O 1
ATOM 707 N N . LEU A 1 85 ? 9.542 -4.443 6.529 1.00 83.06 85 LEU A N 1
ATOM 708 C CA . LEU A 1 85 ? 8.883 -4.244 5.233 1.00 83.06 85 LEU A CA 1
ATOM 709 C C . LEU A 1 85 ? 9.288 -2.912 4.581 1.00 83.06 85 LEU A C 1
ATOM 711 O O . LEU A 1 85 ? 9.343 -2.835 3.355 1.00 83.06 85 LEU A O 1
ATOM 715 N N . MET A 1 86 ? 9.660 -1.899 5.374 1.00 81.50 86 MET A N 1
ATOM 716 C CA . MET A 1 86 ? 10.122 -0.610 4.845 1.00 81.50 86 MET A CA 1
ATOM 717 C C . MET A 1 86 ? 11.443 -0.706 4.064 1.00 81.50 86 MET A C 1
ATOM 719 O O . MET A 1 86 ? 11.713 0.102 3.178 1.00 81.50 86 MET A O 1
ATOM 723 N N . LYS A 1 87 ? 12.281 -1.716 4.338 1.00 82.19 87 LYS A N 1
ATOM 724 C CA . LYS A 1 87 ? 13.490 -1.944 3.527 1.00 82.19 87 LYS A CA 1
ATOM 725 C C . LYS A 1 87 ? 13.118 -2.294 2.086 1.00 82.19 87 LYS A C 1
ATOM 727 O O . LYS A 1 87 ? 13.728 -1.788 1.151 1.00 82.19 87 LYS A O 1
ATOM 732 N N . TYR A 1 88 ? 12.083 -3.115 1.915 1.00 83.06 88 TYR A N 1
ATOM 733 C CA . TYR A 1 88 ? 11.591 -3.519 0.602 1.00 83.06 88 TYR A CA 1
ATOM 734 C C . TYR A 1 88 ? 10.818 -2.398 -0.100 1.00 83.06 88 TYR A C 1
ATOM 736 O O . TYR A 1 88 ? 10.986 -2.238 -1.307 1.00 83.06 88 TYR A O 1
ATOM 744 N N . THR A 1 89 ? 10.066 -1.557 0.633 1.00 80.38 89 THR A N 1
ATOM 745 C CA . THR A 1 89 ? 9.470 -0.349 0.025 1.00 80.38 89 THR A CA 1
ATOM 746 C C . THR A 1 89 ? 10.552 0.571 -0.523 1.00 80.38 89 THR A C 1
ATOM 748 O O . THR A 1 89 ? 10.398 1.098 -1.616 1.00 80.38 89 THR A O 1
ATOM 751 N N . ASN A 1 90 ? 11.670 0.737 0.190 1.00 80.50 90 ASN A N 1
ATOM 752 C CA . ASN A 1 90 ? 12.765 1.580 -0.286 1.00 80.50 90 ASN A CA 1
ATOM 753 C 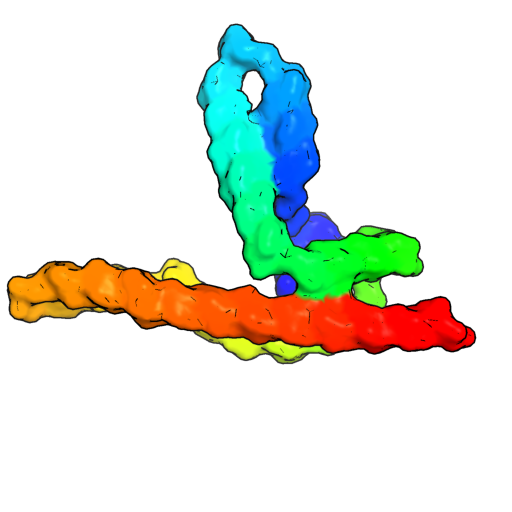C . ASN A 1 90 ? 13.399 1.022 -1.564 1.00 80.50 90 ASN A C 1
ATOM 755 O O . ASN A 1 90 ? 13.695 1.790 -2.469 1.00 80.50 90 ASN A O 1
ATOM 759 N N . ILE A 1 91 ? 13.548 -0.300 -1.685 1.00 79.81 91 ILE A N 1
ATOM 760 C CA . ILE A 1 91 ? 14.008 -0.921 -2.939 1.00 79.81 91 ILE A CA 1
ATOM 761 C C . ILE A 1 91 ? 13.020 -0.625 -4.076 1.00 79.81 91 ILE A C 1
ATOM 763 O O . ILE A 1 91 ? 13.439 -0.267 -5.174 1.00 79.81 91 ILE A O 1
ATOM 767 N N . LEU A 1 92 ? 11.716 -0.733 -3.812 1.00 78.44 92 LEU A N 1
ATOM 768 C CA . LEU A 1 92 ? 10.674 -0.531 -4.818 1.00 78.44 92 LEU A CA 1
ATOM 769 C C . LEU A 1 92 ? 10.563 0.935 -5.283 1.00 78.44 92 LEU A C 1
ATOM 771 O O . LEU A 1 92 ? 10.341 1.176 -6.472 1.00 78.44 92 LEU A O 1
ATOM 775 N N . THR A 1 93 ? 10.739 1.889 -4.363 1.00 69.75 93 THR A N 1
ATOM 776 C CA . THR A 1 93 ? 1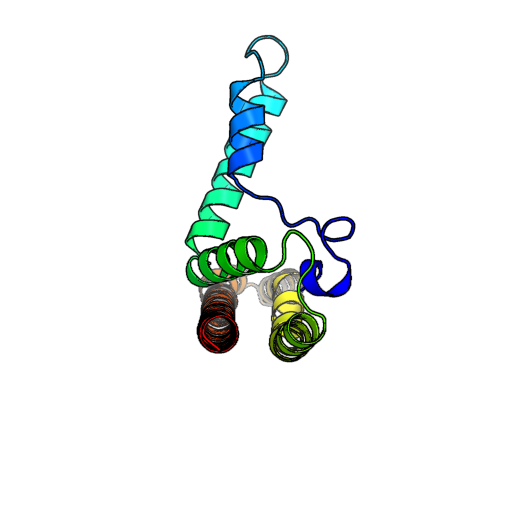0.531 3.332 -4.586 1.00 69.75 93 THR A CA 1
ATOM 777 C C . THR A 1 93 ? 11.811 4.081 -4.973 1.00 69.75 93 THR A C 1
ATOM 779 O O . THR A 1 93 ? 11.747 5.062 -5.707 1.00 69.75 93 THR A O 1
ATOM 782 N N . PHE A 1 94 ? 12.983 3.654 -4.499 1.00 65.06 94 PHE A N 1
ATOM 783 C CA . PHE A 1 94 ? 14.167 4.515 -4.408 1.00 65.06 94 PHE A CA 1
ATOM 784 C C . PHE A 1 94 ? 15.299 4.085 -5.352 1.00 65.06 94 PHE A C 1
ATOM 786 O O . PHE A 1 94 ? 16.434 3.897 -4.936 1.00 65.06 94 PHE A O 1
ATOM 793 N N . ASN A 1 95 ? 15.030 4.023 -6.658 1.00 69.00 95 ASN A N 1
ATOM 794 C CA . ASN A 1 95 ? 16.059 4.056 -7.720 1.00 69.00 95 ASN A CA 1
ATOM 795 C C . ASN A 1 95 ? 16.632 2.725 -8.241 1.00 69.00 95 ASN A C 1
ATOM 797 O O . ASN A 1 95 ? 17.404 2.772 -9.200 1.00 69.00 95 ASN A O 1
ATOM 801 N N . ILE A 1 96 ? 16.236 1.541 -7.746 1.00 84.12 96 ILE A N 1
ATOM 802 C CA . ILE A 1 96 ? 16.731 0.285 -8.360 1.00 84.12 96 ILE A CA 1
ATOM 803 C C . ILE A 1 96 ? 16.284 0.153 -9.822 1.00 84.12 96 ILE A C 1
ATOM 805 O O . ILE A 1 96 ? 17.044 -0.319 -10.661 1.00 84.12 96 ILE A O 1
ATOM 809 N N . ARG A 1 97 ? 15.082 0.656 -10.141 1.00 88.38 97 ARG A N 1
ATOM 810 C CA . ARG A 1 97 ? 14.540 0.728 -11.507 1.00 88.38 97 ARG A CA 1
ATOM 811 C C . ARG A 1 97 ? 15.491 1.460 -12.448 1.00 88.38 97 ARG A C 1
ATOM 813 O O . ARG A 1 97 ? 15.769 0.980 -13.537 1.00 88.38 97 ARG A O 1
ATOM 820 N N . ILE A 1 98 ? 16.020 2.593 -11.990 1.00 88.19 98 ILE A N 1
ATOM 821 C CA . ILE A 1 98 ? 16.930 3.447 -12.753 1.00 88.19 98 ILE A CA 1
ATOM 822 C C . ILE A 1 98 ? 18.278 2.746 -12.936 1.00 88.19 98 ILE A C 1
ATOM 824 O O . ILE A 1 98 ? 18.793 2.704 -14.048 1.00 88.19 98 ILE A O 1
ATOM 828 N N . ILE A 1 99 ? 18.820 2.142 -11.874 1.00 89.31 99 ILE A N 1
ATOM 829 C CA . ILE A 1 99 ? 20.080 1.387 -11.941 1.00 89.31 99 ILE A CA 1
ATOM 830 C C . ILE A 1 99 ? 19.962 0.245 -12.955 1.00 89.31 99 ILE A C 1
ATOM 832 O O . ILE A 1 99 ? 20.779 0.158 -13.865 1.00 89.31 99 ILE A O 1
ATOM 836 N N . VAL A 1 100 ? 18.917 -0.583 -12.855 1.00 89.50 100 VAL A N 1
ATOM 837 C CA . VAL A 1 100 ? 18.692 -1.709 -13.775 1.00 89.50 100 VAL A CA 1
ATOM 838 C C . VAL A 1 100 ? 18.469 -1.225 -15.208 1.00 89.50 100 VAL A C 1
ATOM 840 O O . VAL A 1 100 ? 19.009 -1.823 -16.138 1.00 89.50 100 VAL A O 1
ATOM 843 N N . LEU A 1 101 ? 17.726 -0.129 -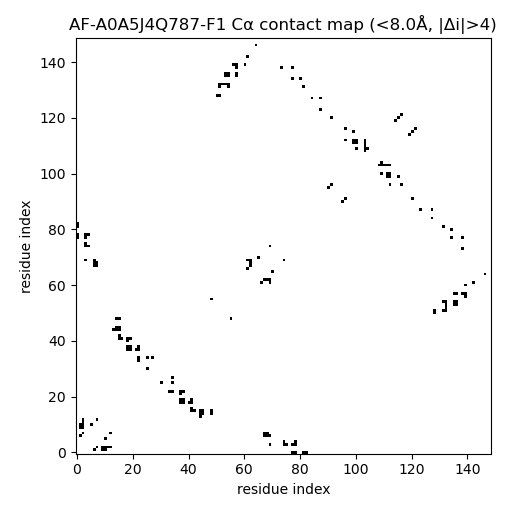15.395 1.00 91.25 101 LEU A N 1
ATOM 844 C CA . LEU A 1 101 ? 17.528 0.485 -16.706 1.00 91.25 101 LEU A CA 1
ATOM 845 C C . LEU A 1 101 ? 18.865 0.908 -17.329 1.00 91.25 101 LEU A C 1
ATOM 847 O O . LEU A 1 101 ? 19.163 0.505 -18.451 1.00 91.25 101 LEU A O 1
ATOM 851 N N . PHE A 1 102 ? 19.692 1.666 -16.604 1.00 92.62 102 PHE A N 1
ATOM 852 C CA . PHE A 1 102 ? 20.992 2.114 -17.108 1.00 92.62 102 PHE A CA 1
ATOM 853 C C . PHE A 1 102 ? 21.958 0.954 -17.340 1.00 92.62 102 PHE A C 1
ATOM 855 O O . PHE A 1 102 ? 22.627 0.926 -18.367 1.00 92.62 102 PHE A O 1
ATOM 862 N N . THR A 1 103 ? 22.003 -0.039 -16.449 1.00 92.00 103 THR A N 1
ATOM 863 C CA . THR A 1 103 ? 22.814 -1.245 -16.657 1.00 92.00 103 THR A CA 1
ATOM 864 C C . THR A 1 103 ? 22.384 -1.995 -17.920 1.00 92.00 103 THR A C 1
ATOM 866 O O . THR A 1 103 ? 23.237 -2.344 -18.732 1.00 92.00 103 THR A O 1
ATOM 869 N N . GLY A 1 104 ? 21.078 -2.184 -18.137 1.00 92.88 104 GLY A N 1
ATOM 870 C CA . GLY A 1 104 ? 20.553 -2.813 -19.351 1.00 92.88 104 GLY A CA 1
ATOM 871 C C . GLY A 1 104 ? 20.883 -2.018 -20.617 1.00 92.88 104 GLY A C 1
ATOM 872 O O . GLY A 1 104 ? 21.272 -2.606 -21.624 1.00 92.88 104 GLY A O 1
ATOM 873 N N . LEU A 1 105 ? 20.798 -0.685 -20.557 1.00 93.38 105 LEU A N 1
ATOM 874 C CA . LEU A 1 105 ? 21.185 0.197 -21.661 1.00 93.38 105 LEU A CA 1
ATOM 875 C C . LEU A 1 105 ? 22.685 0.102 -21.977 1.00 93.38 105 LEU A C 1
ATOM 877 O O . LEU A 1 105 ? 23.038 -0.066 -23.141 1.00 93.38 105 LEU A O 1
ATOM 881 N N . PHE A 1 106 ? 23.562 0.141 -20.968 1.00 95.19 106 PHE A N 1
ATOM 882 C CA . PHE A 1 106 ? 25.013 0.019 -21.166 1.00 95.19 106 PHE A CA 1
ATOM 883 C C . PHE A 1 106 ? 25.437 -1.356 -21.694 1.00 95.19 106 PHE A C 1
ATOM 885 O O . PHE A 1 106 ? 26.422 -1.452 -22.419 1.00 95.19 106 PHE A O 1
ATOM 892 N N . MET A 1 107 ? 24.684 -2.411 -21.379 1.00 93.50 107 MET A N 1
ATOM 893 C CA . MET A 1 107 ? 24.896 -3.760 -21.918 1.00 93.50 107 MET A CA 1
ATOM 894 C C . MET A 1 107 ? 24.278 -3.966 -23.313 1.00 93.50 107 MET A C 1
ATOM 896 O O . MET A 1 107 ? 24.415 -5.046 -23.878 1.00 93.50 107 MET A O 1
ATOM 900 N N . GLY A 1 108 ? 23.572 -2.973 -23.871 1.00 93.62 108 GLY A N 1
ATOM 901 C CA . GLY A 1 108 ? 22.864 -3.107 -25.151 1.00 93.62 108 GLY A CA 1
ATOM 902 C C . GLY A 1 108 ? 21.619 -4.005 -25.090 1.00 93.62 108 GLY A C 1
ATOM 903 O O . GLY A 1 108 ? 21.090 -4.422 -26.120 1.00 93.62 108 GLY A O 1
ATOM 904 N N . HIS A 1 109 ? 21.121 -4.303 -23.889 1.00 93.81 109 HIS A N 1
ATOM 905 C CA . HIS A 1 109 ? 19.977 -5.179 -23.639 1.00 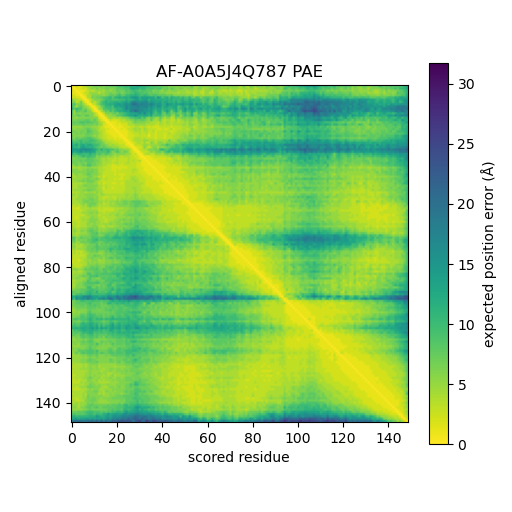93.81 109 HIS A CA 1
ATOM 906 C C . HIS A 1 109 ? 18.905 -4.466 -22.796 1.00 93.81 109 HIS A C 1
ATOM 908 O O . HIS A 1 109 ? 18.659 -4.836 -21.644 1.00 93.81 109 HIS A O 1
ATOM 914 N N . PRO A 1 110 ? 18.205 -3.460 -23.358 1.00 90.56 110 PRO A N 1
ATOM 915 C CA . PRO A 1 110 ? 17.176 -2.709 -22.631 1.00 90.56 110 PRO A CA 1
ATOM 916 C C . PRO A 1 110 ? 15.991 -3.580 -22.186 1.00 90.56 110 PRO A C 1
ATOM 918 O O . PRO A 1 110 ? 15.299 -3.240 -21.231 1.00 90.56 110 PRO A O 1
ATOM 921 N N . TRP A 1 111 ? 15.765 -4.729 -22.831 1.00 92.75 111 TRP A N 1
ATOM 922 C CA . TRP A 1 111 ? 14.682 -5.652 -22.483 1.00 92.75 111 TRP A CA 1
ATOM 923 C C . TRP A 1 111 ? 14.810 -6.248 -21.069 1.00 92.75 111 TRP A C 1
ATOM 925 O O . TRP A 1 111 ? 13.795 -6.598 -20.465 1.00 92.75 111 TRP A O 1
ATOM 935 N N . ILE A 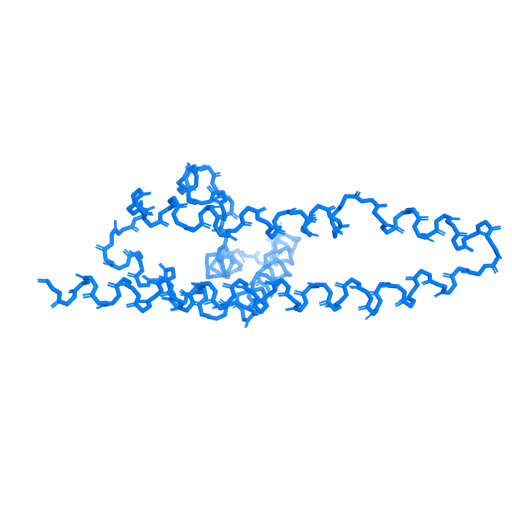1 112 ? 16.026 -6.300 -20.506 1.00 91.56 112 ILE A N 1
ATOM 936 C CA . ILE A 1 112 ? 16.288 -6.780 -19.137 1.00 91.56 112 ILE A CA 1
ATOM 937 C C . ILE A 1 112 ? 15.496 -5.963 -18.110 1.00 91.56 112 ILE A C 1
ATOM 939 O O . ILE A 1 112 ? 14.978 -6.523 -17.144 1.00 91.56 112 ILE A O 1
ATOM 943 N N . TYR A 1 113 ? 15.345 -4.657 -18.342 1.00 91.50 113 TYR A N 1
ATOM 944 C CA . TYR A 1 113 ? 14.564 -3.778 -17.476 1.00 91.50 113 TYR A CA 1
ATOM 945 C C . TYR A 1 113 ? 13.101 -4.228 -17.370 1.00 91.50 113 TYR A C 1
ATOM 947 O O . TYR A 1 113 ? 12.578 -4.375 -16.266 1.00 91.50 113 TYR A O 1
ATOM 955 N N . PHE A 1 114 ? 12.459 -4.523 -18.504 1.00 91.44 114 PHE A N 1
ATOM 956 C CA . PHE A 1 114 ? 11.062 -4.962 -18.520 1.00 91.44 114 PHE A CA 1
ATOM 957 C C . PHE A 1 114 ? 10.877 -6.315 -17.831 1.00 91.44 114 PHE A C 1
ATOM 959 O O . PHE A 1 114 ? 9.916 -6.495 -17.086 1.00 91.44 114 PHE A O 1
ATOM 966 N N . VAL A 1 115 ? 11.814 -7.252 -18.023 1.00 93.44 115 VAL A N 1
ATOM 967 C CA . VAL A 1 115 ? 11.785 -8.549 -17.329 1.00 93.44 115 VAL A CA 1
ATOM 968 C C . VAL A 1 115 ? 11.925 -8.353 -15.823 1.00 93.44 115 VAL A C 1
ATOM 970 O O . VAL A 1 115 ? 11.141 -8.919 -15.062 1.00 93.44 115 VAL A O 1
ATOM 973 N N . PHE A 1 116 ? 12.875 -7.531 -15.378 1.00 91.12 116 PHE A N 1
ATOM 974 C CA . PHE A 1 116 ? 13.074 -7.221 -13.963 1.00 91.12 116 PHE A CA 1
ATOM 975 C C . PHE A 1 116 ? 11.832 -6.580 -13.329 1.00 91.12 116 PHE A C 1
ATOM 977 O O . PHE A 1 116 ? 11.414 -6.978 -12.241 1.00 91.12 116 PHE A O 1
ATOM 984 N N . GLU A 1 117 ? 11.211 -5.623 -14.015 1.00 90.25 117 GLU A N 1
ATOM 985 C CA . GLU A 1 117 ? 10.001 -4.954 -13.539 1.00 90.25 117 GLU A CA 1
ATOM 986 C C . GLU A 1 117 ? 8.823 -5.939 -13.423 1.00 90.25 117 GLU A C 1
ATOM 988 O O . GLU A 1 117 ? 8.163 -6.015 -12.383 1.00 90.25 117 GLU A O 1
ATOM 993 N N . LEU A 1 118 ? 8.588 -6.754 -14.455 1.00 90.88 118 LEU A N 1
ATOM 994 C CA . LEU A 1 118 ? 7.481 -7.713 -14.479 1.00 90.88 118 LEU A CA 1
ATOM 995 C C . LEU A 1 118 ? 7.670 -8.891 -13.518 1.00 90.88 118 LEU A C 1
ATOM 997 O O . LEU A 1 118 ? 6.680 -9.442 -13.048 1.00 90.88 118 LEU A O 1
ATOM 1001 N N . THR A 1 119 ? 8.909 -9.274 -13.205 1.00 92.12 119 THR A N 1
ATOM 1002 C CA . THR A 1 119 ? 9.192 -10.433 -12.346 1.00 92.12 119 THR A CA 1
ATOM 1003 C C . THR A 1 119 ? 9.579 -10.015 -10.934 1.00 92.12 119 THR A C 1
ATOM 1005 O O . THR A 1 119 ? 8.824 -10.255 -9.996 1.00 92.12 119 THR A O 1
ATOM 1008 N N . VAL A 1 120 ? 10.728 -9.362 -10.759 1.00 89.62 120 VAL A N 1
ATOM 1009 C CA . VAL A 1 120 ? 11.322 -9.091 -9.444 1.00 89.62 120 VAL A CA 1
ATOM 1010 C C . VAL A 1 120 ? 10.489 -8.084 -8.661 1.00 89.62 120 VAL A C 1
ATOM 1012 O O . VAL A 1 120 ? 10.164 -8.338 -7.501 1.00 89.62 120 VAL A O 1
ATOM 1015 N N . LEU A 1 121 ? 10.106 -6.961 -9.276 1.00 89.12 121 LEU A N 1
ATOM 1016 C CA . LEU A 1 121 ? 9.340 -5.930 -8.566 1.00 89.12 121 LEU A CA 1
ATOM 1017 C C . LEU A 1 121 ? 7.919 -6.394 -8.245 1.00 89.12 121 LEU A C 1
ATOM 1019 O O . LEU A 1 121 ? 7.441 -6.154 -7.138 1.00 89.12 121 LEU A O 1
ATOM 1023 N N . ASN A 1 122 ? 7.265 -7.100 -9.170 1.00 90.12 122 ASN A N 1
ATOM 1024 C CA . ASN A 1 122 ? 5.939 -7.670 -8.929 1.00 90.12 122 ASN A CA 1
ATOM 1025 C C . ASN A 1 122 ? 5.974 -8.790 -7.878 1.00 90.12 122 ASN A C 1
ATOM 1027 O O . ASN A 1 122 ? 5.137 -8.802 -6.977 1.00 90.12 122 ASN A O 1
ATOM 1031 N N . ALA A 1 123 ? 6.963 -9.688 -7.919 1.00 89.75 123 ALA A N 1
ATOM 1032 C CA . ALA A 1 123 ? 7.133 -10.713 -6.889 1.00 89.75 123 ALA A CA 1
ATOM 1033 C C . ALA A 1 123 ? 7.380 -10.086 -5.509 1.00 89.75 123 ALA A C 1
ATOM 1035 O O . ALA A 1 123 ? 6.786 -10.513 -4.516 1.00 89.75 123 ALA A O 1
ATOM 1036 N N . LEU A 1 124 ? 8.207 -9.035 -5.445 1.00 89.69 124 LEU A N 1
ATOM 1037 C CA . LEU A 1 124 ? 8.451 -8.296 -4.211 1.00 89.69 124 LEU A CA 1
ATOM 1038 C C . LEU A 1 124 ? 7.175 -7.615 -3.701 1.00 89.69 124 LEU A C 1
ATOM 1040 O O . LEU A 1 124 ? 6.874 -7.705 -2.513 1.00 89.69 124 LEU A O 1
ATOM 1044 N N . LEU A 1 125 ? 6.400 -6.989 -4.590 1.00 89.25 125 LEU A N 1
ATOM 1045 C CA . LEU A 1 125 ? 5.119 -6.368 -4.254 1.00 89.25 125 LEU A CA 1
ATOM 1046 C C . LEU A 1 125 ? 4.143 -7.389 -3.651 1.00 89.25 125 LEU A C 1
ATOM 1048 O O . LEU A 1 125 ? 3.599 -7.151 -2.573 1.00 89.25 125 LEU A O 1
ATOM 1052 N N . VAL A 1 126 ? 3.969 -8.548 -4.294 1.00 90.00 126 VAL A N 1
ATOM 1053 C CA . VAL A 1 126 ? 3.103 -9.629 -3.794 1.00 90.00 126 VAL A CA 1
ATOM 1054 C C . VAL A 1 126 ? 3.586 -10.135 -2.434 1.00 90.00 126 VAL A C 1
ATOM 1056 O O . VAL A 1 126 ? 2.782 -10.295 -1.516 1.00 90.00 126 VAL A O 1
ATOM 1059 N N . TYR A 1 127 ? 4.896 -10.334 -2.264 1.00 91.50 127 TYR A N 1
ATOM 1060 C CA . TYR A 1 127 ? 5.480 -10.731 -0.981 1.00 91.50 127 TYR A CA 1
ATOM 1061 C C . TYR A 1 127 ? 5.167 -9.721 0.133 1.00 91.50 127 TYR A C 1
ATOM 1063 O O . TYR A 1 127 ? 4.793 -10.109 1.244 1.00 91.50 127 TYR A O 1
ATOM 1071 N N . MET A 1 128 ? 5.288 -8.426 -0.159 1.00 90.19 128 MET A N 1
ATOM 1072 C CA . MET A 1 128 ? 5.001 -7.361 0.798 1.00 90.19 128 MET A CA 1
ATOM 1073 C C . MET A 1 128 ? 3.527 -7.323 1.191 1.00 90.19 128 MET A C 1
ATOM 1075 O O . MET A 1 128 ? 3.233 -7.264 2.385 1.00 90.19 128 MET A O 1
ATOM 1079 N N . ILE A 1 129 ? 2.619 -7.411 0.214 1.00 89.56 129 ILE A N 1
ATOM 1080 C CA . ILE A 1 129 ? 1.173 -7.483 0.459 1.00 89.56 129 ILE A CA 1
ATOM 1081 C C . ILE A 1 129 ? 0.860 -8.694 1.341 1.00 89.56 129 ILE A C 1
ATOM 1083 O O . ILE A 1 129 ? 0.220 -8.554 2.380 1.00 89.56 129 ILE A O 1
ATOM 1087 N N . TYR A 1 130 ? 1.385 -9.870 0.992 1.00 90.62 130 TYR A N 1
ATOM 1088 C CA . TYR A 1 130 ? 1.162 -11.096 1.753 1.00 90.62 130 TYR A CA 1
ATOM 1089 C C . TYR A 1 130 ? 1.617 -10.974 3.213 1.00 90.62 130 TYR A C 1
ATOM 1091 O O . TYR A 1 130 ? 0.868 -11.301 4.137 1.00 90.62 130 TYR A O 1
ATOM 1099 N N . LYS A 1 131 ? 2.838 -10.476 3.445 1.00 90.06 131 LYS A N 1
ATOM 1100 C CA . LYS A 1 131 ? 3.366 -10.279 4.802 1.00 90.06 131 LYS A CA 1
ATOM 1101 C C . LYS A 1 131 ? 2.562 -9.247 5.585 1.00 90.06 131 LYS A C 1
ATOM 1103 O O . LYS A 1 131 ? 2.308 -9.457 6.771 1.00 90.06 131 LYS A O 1
ATOM 1108 N N . HIS A 1 132 ? 2.142 -8.167 4.933 1.00 89.75 132 HIS A N 1
ATOM 1109 C CA . HIS A 1 132 ? 1.324 -7.132 5.552 1.00 89.75 132 HIS A CA 1
ATOM 1110 C C . HIS A 1 132 ? -0.060 -7.653 5.966 1.00 89.75 132 HIS A C 1
ATOM 1112 O O . HIS A 1 132 ? -0.522 -7.411 7.082 1.00 89.75 132 HIS A O 1
ATOM 1118 N N . GLU A 1 133 ? -0.699 -8.436 5.101 1.00 91.00 133 GLU A N 1
ATOM 1119 C CA . GLU A 1 133 ? -1.997 -9.056 5.364 1.00 91.00 133 GLU A CA 1
ATOM 1120 C C . GLU A 1 133 ? -1.915 -10.113 6.473 1.00 91.00 133 GLU A C 1
ATOM 1122 O O . GLU A 1 133 ? -2.812 -10.213 7.315 1.00 91.00 133 GLU A O 1
ATOM 1127 N N . LEU A 1 134 ? -0.825 -10.886 6.521 1.00 90.50 134 LEU A N 1
ATOM 1128 C CA . LEU A 1 134 ? -0.577 -11.849 7.593 1.00 90.50 134 LEU A CA 1
ATOM 1129 C C . LEU A 1 134 ? -0.436 -11.149 8.953 1.00 90.50 134 LEU A C 1
ATOM 1131 O O . LEU A 1 134 ? -1.078 -11.561 9.920 1.00 90.50 134 LEU A O 1
ATOM 1135 N N . LEU A 1 135 ? 0.348 -10.066 9.013 1.00 89.62 135 LEU A N 1
ATOM 1136 C CA . LEU A 1 135 ? 0.484 -9.233 10.210 1.00 89.62 135 LEU A CA 1
ATOM 1137 C C . LEU A 1 135 ? -0.872 -8.673 10.658 1.00 89.62 135 LEU A C 1
ATOM 1139 O O . LEU A 1 135 ? -1.255 -8.836 11.814 1.00 89.62 135 LEU A O 1
ATOM 1143 N N . SER A 1 136 ? -1.627 -8.082 9.732 1.00 89.31 136 SER A N 1
ATOM 1144 C CA . SER A 1 136 ? -2.951 -7.511 10.015 1.00 89.31 136 SER A CA 1
ATOM 1145 C C . SER A 1 136 ? -3.930 -8.552 10.560 1.00 89.31 136 SER A C 1
ATOM 1147 O O . SER A 1 136 ? -4.679 -8.283 11.495 1.00 89.31 136 SER A O 1
ATOM 1149 N N . THR A 1 137 ? -3.883 -9.778 10.028 1.00 90.88 137 THR A N 1
ATOM 1150 C CA . THR A 1 137 ? -4.702 -10.896 10.526 1.00 90.88 137 THR A CA 1
ATOM 1151 C C . THR A 1 137 ? -4.361 -11.237 11.971 1.00 90.88 137 THR A C 1
ATOM 1153 O O . THR A 1 137 ? -5.257 -11.424 12.793 1.00 90.88 137 THR A O 1
ATOM 1156 N N . ARG A 1 138 ? -3.064 -11.332 12.281 1.00 90.62 138 ARG A N 1
ATOM 1157 C CA . ARG A 1 138 ? -2.580 -11.679 13.620 1.00 90.62 138 ARG A CA 1
ATOM 1158 C C . ARG A 1 138 ? -3.027 -10.638 14.646 1.00 90.62 138 ARG A C 1
ATOM 1160 O O . ARG A 1 138 ? -3.617 -11.010 15.658 1.00 90.62 138 ARG A O 1
ATOM 1167 N N . LEU A 1 139 ? -2.828 -9.359 14.328 1.00 88.06 139 LEU A N 1
ATOM 1168 C CA . LEU A 1 139 ? -3.228 -8.247 15.189 1.00 88.06 139 LEU A CA 1
ATOM 1169 C C . LEU A 1 139 ? -4.751 -8.175 15.361 1.00 88.06 139 LEU A C 1
ATOM 1171 O O . LEU A 1 139 ? -5.231 -7.922 16.462 1.00 88.06 139 LEU A O 1
ATOM 1175 N N . TYR A 1 140 ? -5.529 -8.471 14.315 1.00 89.44 140 TYR A N 1
ATOM 1176 C CA . TYR A 1 140 ? -6.990 -8.563 14.420 1.00 89.44 140 TYR A CA 1
ATOM 1177 C C . TYR A 1 140 ? -7.442 -9.646 15.407 1.00 89.44 140 TYR A C 1
ATOM 1179 O O . TYR A 1 140 ? -8.341 -9.410 16.215 1.00 89.44 140 TYR A O 1
ATOM 1187 N N . VAL A 1 141 ? -6.823 -10.831 15.369 1.00 88.94 141 VAL A N 1
ATOM 1188 C CA . VAL A 1 141 ? -7.147 -11.920 16.304 1.00 88.94 141 VAL A CA 1
ATOM 1189 C C . VAL A 1 141 ? -6.779 -11.539 17.738 1.00 88.94 141 VAL A C 1
ATOM 1191 O O . VAL A 1 141 ? -7.597 -11.750 18.632 1.00 88.94 141 VAL A O 1
ATOM 1194 N N . GLN A 1 142 ? -5.602 -10.941 17.952 1.00 87.31 142 GLN A N 1
ATOM 1195 C CA . GLN A 1 142 ? -5.167 -10.462 19.270 1.00 87.31 142 GLN A CA 1
ATOM 1196 C C . GLN A 1 142 ? -6.133 -9.408 19.832 1.00 87.31 142 GLN A C 1
ATOM 1198 O O . GLN A 1 142 ? -6.611 -9.553 20.955 1.00 87.31 142 GLN A O 1
ATOM 1203 N N . LEU A 1 143 ? -6.504 -8.403 19.030 1.00 85.56 143 LEU A N 1
ATOM 1204 C CA . LEU A 1 143 ? -7.468 -7.377 19.439 1.00 85.56 143 LEU A CA 1
ATOM 1205 C C . LEU A 1 143 ? -8.832 -7.964 19.801 1.00 85.56 143 LEU A C 1
ATOM 1207 O O . LEU A 1 143 ? -9.415 -7.599 20.816 1.00 85.56 143 LEU A O 1
ATOM 1211 N N . LYS A 1 144 ? -9.338 -8.901 18.996 1.00 86.38 144 LYS A N 1
ATOM 1212 C CA . LYS A 1 144 ? -10.633 -9.546 19.244 1.00 86.38 144 LYS A CA 1
ATOM 1213 C C . LYS A 1 144 ? -10.638 -10.405 20.514 1.00 86.38 144 LYS A C 1
ATOM 1215 O O . LYS A 1 144 ? -11.691 -10.594 21.119 1.00 86.38 144 LYS A O 1
ATOM 1220 N N . GLN A 1 145 ? -9.495 -10.975 20.893 1.00 85.00 145 GLN A N 1
ATOM 1221 C CA . GLN A 1 145 ? -9.348 -11.696 22.161 1.00 85.00 145 GLN A CA 1
ATOM 1222 C C . GLN A 1 145 ? -9.328 -10.719 23.338 1.00 85.00 145 GLN A C 1
ATOM 1224 O O . GLN A 1 145 ? -10.044 -10.928 24.314 1.00 85.00 145 GLN A O 1
ATOM 1229 N N . GLN A 1 146 ? -8.586 -9.619 23.208 1.00 80.19 146 GLN A N 1
ATOM 1230 C CA . GLN A 1 146 ? -8.496 -8.592 24.241 1.00 80.19 146 GLN A CA 1
ATOM 1231 C C . GLN A 1 146 ? -9.832 -7.874 24.479 1.00 80.19 146 GLN A C 1
ATOM 1233 O O . GLN A 1 146 ? -10.153 -7.580 25.619 1.00 80.19 146 GLN A O 1
ATOM 1238 N N . SER A 1 147 ? -10.648 -7.654 23.443 1.00 72.50 147 SER A N 1
ATOM 1239 C CA . SER A 1 147 ? -11.970 -7.019 23.573 1.00 72.50 147 SER A CA 1
ATOM 1240 C C . SER A 1 147 ? -13.054 -7.924 24.177 1.00 72.50 147 SER A C 1
ATOM 1242 O O . SER A 1 147 ? -14.164 -7.464 24.424 1.00 72.50 147 SER A O 1
ATOM 1244 N N . ARG A 1 148 ? -12.798 -9.233 24.294 1.00 63.19 148 ARG A N 1
ATOM 1245 C CA . ARG A 1 148 ? -13.728 -10.218 24.880 1.00 63.19 148 ARG A CA 1
ATOM 1246 C C . ARG A 1 148 ? -13.441 -10.509 26.352 1.00 63.19 148 ARG A C 1
ATOM 1248 O O . ARG A 1 148 ? -14.211 -11.252 26.956 1.00 63.19 148 ARG A O 1
ATOM 1255 N N . THR A 1 149 ? -12.335 -9.986 26.870 1.00 52.88 149 THR A N 1
ATOM 1256 C CA . THR A 1 149 ? -11.906 -10.138 28.264 1.00 52.88 149 THR A CA 1
ATOM 1257 C C . THR A 1 149 ? -12.253 -8.864 29.013 1.00 52.88 149 THR A C 1
ATOM 1259 O O . THR A 1 149 ? -12.733 -8.983 30.158 1.00 52.88 149 THR A O 1
#

Foldseek 3Di:
DQCLVPFPVRDPLDALVVLVVVLVPDDCPPCVVVNVVSVVVSVVRVVVCVLQVLLVVLVVVQCVVPNRHHDNVLSVLLCVQCVVLVVLVCCLPPCPLVVQCVVCVVVVHNVSSVVCCVPVNVVSVNVSSVSNNVSSNVSSVVVVVVVVD